Protein AF-A0A1I8D6Z5-F1 (afdb_monomer_lite)

Sequence (91 aa):
FVLTLVFIVLFYIVNFFLRVKLETKNKISAFERGFCRVGLLQNSFSIHFFIIILIFVIFDLEIVIFLGILISDLNSLLSFFILIFFVLLAI

pLDDT: mean 79.67, std 11.23, range [58.69, 96.94]

Radius of gyration: 24.92 Å; chains: 1; bounding box: 44×40×56 Å

Foldseek 3Di:
DVVVVVVVVVVVVVCVVPDDDDDDPCVPDDPPPPDDPPDDPPDPDDCVVVVVVVVVVVVVVVVVVLVVVCVVCVPPPPSVVVVVVVVVVVD

Secondary structure (DSSP, 8-state):
-HHHHHHHHHHHHHHHHH------HHHHS--STT----S-S-----HHHHHHHHHHHHHHHHHHHHHHHHHH-TT-HHHHHHHHHHHHHH-

Structure (mmCIF, N/CA/C/O backbone):
data_AF-A0A1I8D6Z5-F1
#
_entry.id   AF-A0A1I8D6Z5-F1
#
loop_
_atom_site.group_PDB
_atom_site.id
_atom_site.type_symbol
_atom_site.label_atom_id
_atom_site.label_alt_id
_atom_site.label_comp_id
_atom_site.label_asym_id
_atom_site.label_entity_id
_atom_site.label_seq_id
_atom_site.pdbx_PDB_ins_code
_atom_site.Cartn_x
_atom_site.Cartn_y
_atom_site.Cartn_z
_atom_site.occupancy
_atom_site.B_iso_or_equiv
_atom_site.auth_seq_id
_atom_site.auth_comp_id
_atom_site.auth_asym_id
_atom_site.auth_atom_id
_atom_site.pdbx_PDB_model_num
ATOM 1 N N . PHE A 1 1 ? -10.971 -20.289 -6.820 1.00 87.94 1 PHE A N 1
ATOM 2 C CA . PHE A 1 1 ? -11.614 -18.987 -6.548 1.00 87.94 1 PHE A CA 1
ATOM 3 C C . PHE A 1 1 ? -13.048 -19.125 -6.026 1.00 87.94 1 PHE A C 1
ATOM 5 O O . PHE A 1 1 ? -13.347 -18.600 -4.964 1.00 87.94 1 PHE A O 1
ATOM 12 N N . VAL A 1 2 ? -13.939 -19.873 -6.693 1.00 94.12 2 VAL A N 1
ATOM 13 C CA . VAL A 1 2 ? -15.322 -20.059 -6.194 1.00 94.12 2 VAL A CA 1
ATOM 14 C C . VAL A 1 2 ? -15.355 -20.773 -4.834 1.00 94.12 2 VAL A C 1
ATOM 16 O O . VAL A 1 2 ? -15.971 -20.285 -3.896 1.00 94.12 2 VAL A O 1
ATOM 19 N N . LEU A 1 3 ? -14.606 -21.868 -4.682 1.00 95.31 3 LEU A N 1
ATOM 20 C CA . LEU A 1 3 ? -14.531 -22.636 -3.431 1.00 95.31 3 LEU A CA 1
ATOM 21 C C . LEU A 1 3 ? -13.986 -21.814 -2.244 1.00 95.31 3 LEU A C 1
ATOM 23 O O . LEU A 1 3 ? -14.493 -21.918 -1.132 1.00 95.31 3 LEU A O 1
ATOM 27 N N . THR A 1 4 ? -13.003 -20.940 -2.480 1.00 95.31 4 THR A N 1
ATOM 28 C CA . THR A 1 4 ? -12.451 -20.049 -1.445 1.00 95.31 4 THR A CA 1
ATOM 29 C C . THR A 1 4 ? -13.464 -18.996 -1.000 1.00 95.31 4 THR A C 1
ATOM 31 O O . THR A 1 4 ? -13.586 -18.744 0.195 1.00 95.31 4 THR A O 1
ATOM 34 N N . LEU A 1 5 ? -14.239 -18.426 -1.932 1.00 96.00 5 LEU A N 1
ATOM 35 C CA . LEU A 1 5 ? -15.316 -17.486 -1.598 1.00 96.00 5 LEU A CA 1
ATOM 36 C C . LEU A 1 5 ? -16.417 -18.160 -0.775 1.00 96.00 5 LEU A C 1
ATOM 38 O O . LEU A 1 5 ? -16.863 -17.599 0.226 1.00 96.00 5 LEU A O 1
ATOM 42 N N . VAL A 1 6 ? -16.807 -19.381 -1.153 1.00 96.88 6 VAL A N 1
ATOM 43 C CA . VAL A 1 6 ? -17.805 -20.167 -0.413 1.00 96.88 6 VAL A CA 1
ATOM 44 C C . VAL A 1 6 ? -17.348 -20.408 1.025 1.00 96.88 6 VAL A C 1
ATOM 46 O O . VAL A 1 6 ? -18.132 -20.199 1.948 1.00 96.88 6 VAL A O 1
ATOM 49 N N . PHE A 1 7 ? -16.080 -20.767 1.244 1.00 96.38 7 PHE A N 1
ATOM 50 C CA . PHE A 1 7 ? -15.558 -20.957 2.598 1.00 96.38 7 PHE A CA 1
ATOM 51 C C . PHE A 1 7 ? -15.527 -19.670 3.426 1.00 96.38 7 PHE A C 1
ATOM 53 O O . PHE A 1 7 ? -15.899 -19.713 4.596 1.00 96.38 7 PHE A O 1
ATOM 60 N N . ILE A 1 8 ? -15.146 -18.526 2.845 1.00 96.94 8 ILE A N 1
ATOM 61 C CA . ILE A 1 8 ? -15.154 -17.235 3.559 1.00 96.94 8 ILE A CA 1
ATOM 62 C C . ILE A 1 8 ? -16.567 -16.902 4.049 1.00 96.94 8 ILE A C 1
ATOM 64 O O . ILE A 1 8 ? -16.757 -16.560 5.218 1.00 96.94 8 ILE A O 1
ATOM 68 N N . VAL A 1 9 ? -17.563 -17.046 3.172 1.00 96.00 9 VAL A N 1
ATOM 69 C CA . VAL A 1 9 ? -18.964 -16.770 3.510 1.00 96.00 9 VAL A CA 1
ATOM 70 C C . VAL A 1 9 ? -19.474 -17.758 4.559 1.00 96.00 9 VAL A C 1
ATOM 72 O O . VAL A 1 9 ? -20.083 -17.346 5.546 1.00 96.00 9 VAL A O 1
ATOM 75 N N . LEU A 1 10 ? -19.180 -19.048 4.394 1.00 96.50 10 LEU A N 1
ATOM 76 C CA . LEU A 1 10 ? -19.596 -20.087 5.333 1.00 96.50 10 LEU A CA 1
ATOM 77 C C . LEU A 1 10 ? -19.008 -19.847 6.728 1.00 96.50 10 LEU A C 1
ATOM 79 O O . LEU A 1 10 ? -19.751 -19.851 7.708 1.00 96.50 10 LEU A O 1
ATOM 83 N N . PHE A 1 11 ? -17.705 -19.574 6.834 1.00 95.50 11 PHE A N 1
ATOM 84 C CA . PHE A 1 11 ? -17.073 -19.297 8.125 1.00 95.50 11 PHE A CA 1
ATOM 85 C C . PHE A 1 11 ? -17.594 -18.014 8.771 1.00 95.50 11 PHE A C 1
ATOM 87 O O . PHE A 1 11 ? -17.777 -17.988 9.988 1.00 95.50 11 PHE A O 1
ATOM 94 N N . TYR A 1 12 ? -17.889 -16.977 7.983 1.00 95.31 12 TYR A N 1
ATOM 95 C CA . TYR A 1 12 ? -18.503 -15.757 8.503 1.00 95.31 12 TYR A CA 1
ATOM 96 C C . TYR A 1 12 ? -19.889 -16.029 9.107 1.00 95.31 12 TYR A C 1
ATOM 98 O O . TYR A 1 12 ? -20.175 -15.593 10.224 1.00 95.31 12 TYR A O 1
ATOM 106 N N . ILE A 1 13 ? -20.727 -16.801 8.408 1.00 95.25 13 ILE A N 1
ATOM 107 C CA . ILE A 1 13 ? -22.076 -17.163 8.864 1.00 95.25 13 ILE A CA 1
ATOM 108 C C . ILE A 1 13 ? -22.009 -18.025 10.128 1.00 95.25 13 ILE A C 1
ATOM 110 O O . ILE A 1 13 ? -22.689 -17.737 11.112 1.00 95.25 13 ILE A O 1
ATOM 114 N N . VAL A 1 14 ? -21.157 -19.051 10.138 1.00 95.81 14 VAL A N 1
ATOM 115 C CA . VAL A 1 14 ? -20.965 -19.914 11.313 1.00 95.81 14 VAL A CA 1
ATOM 116 C C . VAL A 1 14 ? -20.489 -19.095 12.516 1.00 95.81 14 VAL A C 1
ATOM 118 O O . VAL A 1 14 ? -21.040 -19.237 13.607 1.00 95.81 14 VAL A O 1
ATOM 121 N N . ASN A 1 15 ? -19.526 -18.187 12.330 1.00 93.00 15 ASN A N 1
ATOM 122 C CA . ASN A 1 15 ? -19.055 -17.308 13.403 1.00 93.00 15 ASN A CA 1
ATOM 123 C C . ASN A 1 15 ? -20.180 -16.402 13.926 1.00 93.00 15 ASN A C 1
ATOM 125 O O . ASN A 1 15 ? -20.338 -16.251 15.137 1.00 93.00 15 ASN A O 1
ATOM 129 N N . PHE A 1 16 ? -21.004 -15.853 13.030 1.00 89.81 16 PHE A N 1
ATOM 130 C CA . PHE A 1 16 ? -22.149 -15.030 13.409 1.00 89.81 16 PHE A CA 1
ATOM 131 C C . PHE A 1 16 ? -23.145 -15.786 14.297 1.00 89.81 16 PHE A C 1
ATOM 133 O O . PHE A 1 16 ? -23.590 -15.224 15.299 1.00 89.81 16 PHE A O 1
ATOM 140 N N . PHE A 1 17 ? -23.463 -17.042 13.966 1.00 91.69 17 PHE A N 1
ATOM 141 C CA . PHE A 1 17 ? -24.382 -17.865 14.759 1.00 91.69 17 PHE A CA 1
ATOM 142 C C . PHE A 1 17 ? -23.785 -18.332 16.093 1.00 91.69 17 PHE A C 1
ATOM 144 O O . PHE A 1 17 ? -24.502 -18.390 17.088 1.00 91.69 17 PHE A O 1
ATOM 151 N N . LEU A 1 18 ? -22.485 -18.635 16.141 1.00 90.88 18 LEU A N 1
ATOM 152 C CA . LEU A 1 18 ? -21.814 -19.081 17.370 1.00 90.88 18 LEU A CA 1
ATOM 153 C C . LEU A 1 18 ? -21.494 -17.932 18.343 1.00 90.88 18 LEU A C 1
ATOM 155 O O . LEU A 1 18 ? -21.220 -18.171 19.521 1.00 90.88 18 LEU A O 1
ATOM 159 N N . ARG A 1 19 ? -21.492 -16.677 17.880 1.00 83.62 19 ARG A N 1
ATOM 160 C CA . ARG A 1 19 ? -21.082 -15.528 18.694 1.00 83.62 19 ARG A CA 1
ATOM 161 C C . ARG A 1 19 ? -22.156 -15.129 19.710 1.00 83.62 19 ARG A C 1
ATOM 163 O O . ARG A 1 19 ? -23.196 -14.579 19.358 1.00 83.62 19 ARG A O 1
ATOM 170 N N . VAL A 1 20 ? -21.821 -15.234 20.996 1.00 80.69 20 VAL A N 1
ATOM 171 C CA . VAL A 1 20 ? -22.601 -14.630 22.089 1.00 80.69 20 VAL A CA 1
ATOM 172 C C . VAL A 1 20 ? -22.375 -13.111 22.113 1.00 80.69 20 VAL A C 1
ATOM 174 O O . VAL A 1 20 ? -21.278 -12.624 22.411 1.00 80.69 20 VAL A O 1
ATOM 177 N N . LYS A 1 21 ? -23.413 -12.335 21.785 1.00 75.00 21 LYS A N 1
ATOM 178 C CA . LYS A 1 21 ? -23.371 -10.864 21.791 1.00 75.00 21 LYS A CA 1
ATOM 179 C C . LYS A 1 21 ? -23.803 -10.319 23.156 1.00 75.00 21 LYS A C 1
ATOM 181 O O . LYS A 1 21 ? -24.984 -10.192 23.437 1.00 75.00 21 LYS A O 1
ATOM 186 N N . LEU A 1 22 ? -22.828 -9.972 23.996 1.00 78.12 22 LEU A N 1
ATOM 187 C CA . LEU A 1 22 ? -23.048 -9.120 25.171 1.00 78.12 22 LEU A CA 1
ATOM 188 C C . LEU A 1 22 ? -22.811 -7.664 24.764 1.00 78.12 22 LEU A C 1
ATOM 190 O O . LEU A 1 22 ? -21.666 -7.253 24.562 1.00 78.12 22 LEU A O 1
ATOM 194 N N . GLU A 1 23 ? -23.899 -6.921 24.596 1.00 73.38 23 GLU A N 1
ATOM 195 C CA . GLU A 1 23 ? -23.923 -5.535 24.125 1.00 73.38 23 GLU A CA 1
ATOM 196 C C . GLU A 1 23 ? -23.818 -4.552 25.295 1.00 73.38 23 GLU A C 1
ATOM 198 O O . GLU A 1 23 ? -24.793 -3.956 25.741 1.00 73.38 23 GLU A O 1
ATOM 203 N N . THR A 1 24 ? -22.610 -4.383 25.835 1.00 75.94 24 THR A N 1
ATOM 204 C CA . THR A 1 24 ? -22.338 -3.306 26.795 1.00 75.94 24 THR A CA 1
ATOM 205 C C . THR A 1 24 ? -21.894 -2.047 26.054 1.00 75.94 24 THR A C 1
ATOM 207 O O . THR A 1 24 ? -21.100 -2.118 25.115 1.00 75.94 24 THR A O 1
ATOM 210 N N . LYS A 1 25 ? -22.373 -0.871 26.485 1.00 73.06 25 LYS A N 1
ATOM 211 C CA . LYS A 1 25 ? -22.060 0.425 25.847 1.00 73.06 25 LYS A CA 1
ATOM 212 C C . LYS A 1 25 ? -20.551 0.642 25.652 1.00 73.06 25 LYS A C 1
ATOM 214 O O . LYS A 1 25 ? -20.136 1.043 24.572 1.00 73.06 25 LYS A O 1
ATOM 219 N N . ASN A 1 26 ? -19.738 0.260 26.639 1.00 69.81 26 ASN A N 1
ATOM 220 C CA . ASN A 1 26 ? -18.275 0.387 26.592 1.00 69.81 26 ASN A CA 1
ATOM 221 C C . ASN A 1 26 ? -17.592 -0.598 25.624 1.00 69.81 26 ASN A C 1
ATOM 223 O O . ASN A 1 26 ? -16.451 -0.376 25.235 1.00 69.81 26 ASN A O 1
ATOM 227 N N . LYS A 1 27 ? -18.261 -1.700 25.256 1.00 71.94 27 LYS A N 1
ATOM 228 C CA . LYS A 1 27 ? -17.762 -2.688 24.284 1.00 71.94 27 LYS A CA 1
ATOM 229 C C . LYS A 1 27 ? -18.161 -2.339 22.847 1.00 71.94 27 LYS A C 1
ATOM 231 O O . LYS A 1 27 ? -17.523 -2.816 21.915 1.00 71.94 27 LYS A O 1
ATOM 236 N N . ILE A 1 28 ? -19.216 -1.540 22.675 1.00 77.12 28 ILE A N 1
ATOM 237 C CA . ILE A 1 28 ? -19.701 -1.077 21.366 1.00 77.12 28 ILE A CA 1
ATOM 238 C C . ILE A 1 28 ? -19.043 0.253 20.974 1.00 77.12 28 ILE A C 1
ATOM 240 O O . ILE A 1 28 ? -18.835 0.505 19.789 1.00 77.12 28 ILE A O 1
ATOM 244 N N . SER A 1 29 ? -18.687 1.098 21.947 1.00 76.81 29 SER A N 1
ATOM 245 C CA . SER A 1 29 ? -17.949 2.339 21.699 1.00 76.81 29 SER A CA 1
ATOM 246 C C . SER A 1 29 ? -16.534 2.069 21.181 1.00 76.81 29 SER A C 1
ATOM 248 O O . SER A 1 29 ? -15.856 1.165 21.674 1.00 76.81 29 SER A O 1
ATOM 250 N N . ALA A 1 30 ? -16.062 2.892 20.240 1.00 73.62 30 ALA A N 1
ATOM 251 C CA . ALA A 1 30 ? -14.679 2.862 19.774 1.00 73.62 30 ALA A CA 1
ATOM 252 C C . ALA A 1 30 ? -13.703 3.027 20.954 1.00 73.62 30 ALA A C 1
ATOM 254 O O . ALA A 1 30 ? -13.903 3.861 21.840 1.00 73.62 30 ALA A O 1
ATOM 255 N N . PHE A 1 31 ? -12.655 2.200 20.990 1.00 69.25 31 PHE A N 1
ATOM 256 C CA . PHE A 1 31 ? -11.681 2.214 22.077 1.00 69.25 31 PHE A CA 1
ATOM 257 C C . PHE A 1 31 ? -10.777 3.446 21.963 1.00 69.25 31 PHE A C 1
ATOM 259 O O . PHE A 1 31 ? -9.756 3.435 21.283 1.00 69.25 31 PHE A O 1
ATOM 266 N N . GLU A 1 32 ? -11.167 4.521 22.637 1.00 66.38 32 GLU A N 1
ATOM 267 C CA . GLU A 1 32 ? -10.447 5.804 22.638 1.00 66.38 32 GLU A CA 1
ATOM 268 C C . GLU A 1 32 ? -9.933 6.187 24.021 1.00 66.38 32 GLU A C 1
ATOM 270 O O . GLU A 1 32 ? -9.557 7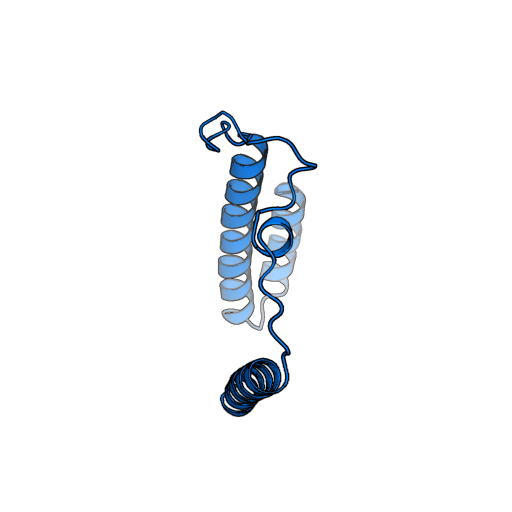.328 24.270 1.00 66.38 32 GLU A O 1
ATOM 275 N N . ARG A 1 33 ? -9.852 5.197 24.917 1.00 64.38 33 ARG A N 1
ATOM 276 C CA . ARG A 1 33 ? -9.378 5.378 26.289 1.00 64.38 33 ARG A CA 1
ATOM 277 C C . ARG A 1 33 ? -10.281 6.352 27.060 1.00 64.38 33 ARG A C 1
ATOM 279 O O . ARG A 1 33 ? -9.826 7.382 27.517 1.00 64.38 33 ARG A O 1
ATOM 286 N N . GLY A 1 34 ? -11.567 6.027 27.212 1.00 65.44 34 GLY A N 1
ATOM 287 C CA . GLY A 1 34 ? -12.484 6.678 28.169 1.00 65.44 34 GLY A CA 1
ATOM 288 C C . GLY A 1 34 ? -12.827 8.156 27.928 1.00 65.44 34 GLY A C 1
ATOM 289 O O . GLY A 1 34 ? -13.676 8.690 28.637 1.00 65.44 34 GLY A O 1
ATOM 290 N N . PHE A 1 35 ? -12.216 8.813 26.942 1.00 61.34 35 PHE A N 1
ATOM 291 C CA . PHE A 1 35 ? -12.518 10.191 26.576 1.00 61.34 35 PHE A CA 1
ATOM 292 C C . PHE A 1 35 ? -13.562 10.229 25.461 1.00 61.34 35 PHE A C 1
ATOM 294 O O . PHE A 1 35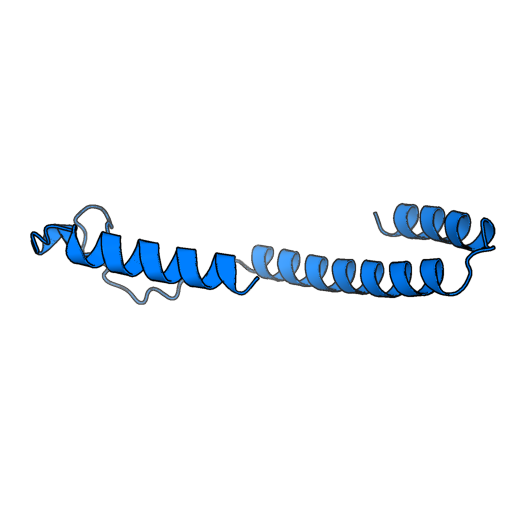 ? -13.485 9.472 24.496 1.00 61.34 35 PHE A O 1
ATOM 301 N N . CYS A 1 36 ? -14.534 11.135 2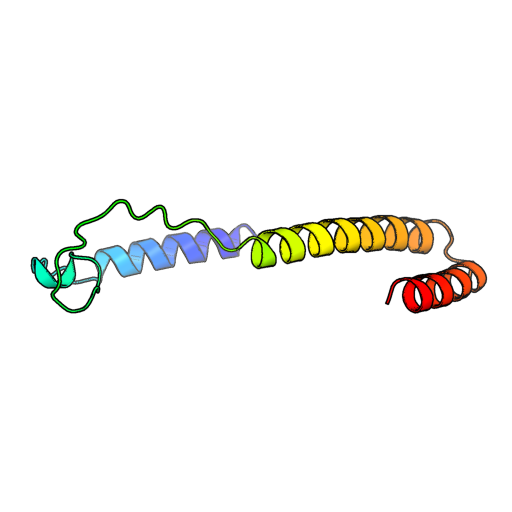5.575 1.00 65.44 36 CYS A N 1
ATOM 302 C CA . CYS A 1 36 ? -15.409 11.459 24.455 1.00 65.44 36 CYS A CA 1
ATOM 303 C C . CYS A 1 36 ? -14.574 12.214 23.416 1.00 65.44 36 CYS A C 1
ATOM 305 O O . CYS A 1 36 ? -14.020 13.265 23.743 1.00 65.44 36 CYS A O 1
ATOM 307 N N . ARG A 1 37 ? -14.466 11.709 22.181 1.00 60.78 37 ARG A N 1
ATOM 308 C CA . ARG A 1 37 ? -13.893 12.479 21.069 1.00 60.78 37 ARG A CA 1
ATOM 309 C C . ARG A 1 37 ? -14.729 13.741 20.853 1.00 60.78 37 ARG A C 1
ATOM 311 O O . ARG A 1 37 ? -15.792 13.705 20.242 1.00 60.78 37 ARG A O 1
ATOM 318 N N . VAL A 1 38 ? -14.248 14.865 21.376 1.00 58.69 38 VAL A N 1
ATOM 319 C CA . VAL A 1 38 ? -14.777 16.195 21.073 1.00 58.69 38 VAL A CA 1
ATOM 320 C C . VAL A 1 38 ? -14.006 16.708 19.860 1.00 58.69 38 VAL A C 1
ATOM 322 O O . VAL A 1 38 ? -12.968 17.346 20.001 1.00 58.69 38 VAL A O 1
ATOM 325 N N . GLY A 1 39 ? -14.459 16.356 18.657 1.00 64.06 39 GLY A N 1
ATOM 326 C CA . GLY A 1 39 ? -13.872 16.879 17.423 1.00 64.06 39 GLY A CA 1
ATOM 327 C C . GLY A 1 39 ? -14.195 16.062 16.178 1.00 64.06 39 GLY A C 1
ATOM 328 O O . GLY A 1 39 ? -14.420 14.854 16.243 1.00 64.06 39 GLY A O 1
ATOM 329 N N . LEU A 1 40 ? -14.199 16.738 15.029 1.00 64.62 40 LEU A N 1
ATOM 330 C CA . LEU A 1 40 ? -14.238 16.091 13.722 1.00 64.62 40 LEU A CA 1
ATOM 331 C C . LEU A 1 40 ? -12.993 15.208 13.579 1.00 64.62 40 LEU A C 1
ATOM 333 O O . LEU A 1 40 ? -11.868 15.676 13.718 1.00 64.62 40 LEU A O 1
ATOM 337 N N . LEU A 1 41 ? -13.199 13.935 13.245 1.00 63.19 41 LEU A N 1
ATOM 338 C CA . LEU A 1 41 ? -12.161 12.932 12.963 1.00 63.19 41 LEU A CA 1
ATOM 339 C C . LEU A 1 41 ? -11.331 13.218 11.703 1.00 63.19 41 LEU A C 1
ATOM 341 O O . LEU A 1 41 ? -10.557 12.379 11.250 1.00 63.19 41 LEU A O 1
ATOM 345 N N . GLN A 1 42 ? -11.496 14.403 11.130 1.00 65.12 42 GLN A N 1
ATOM 346 C CA . GLN A 1 42 ? -10.825 14.839 9.927 1.00 65.12 42 GLN A CA 1
ATOM 347 C C . GLN A 1 42 ? -9.561 15.602 10.311 1.00 65.12 42 GLN A C 1
ATOM 349 O O . GLN A 1 42 ? -9.426 16.797 10.064 1.00 65.12 42 GLN A O 1
ATOM 354 N N . ASN A 1 43 ? -8.625 14.894 10.942 1.00 64.56 43 ASN A N 1
ATOM 355 C CA . ASN A 1 43 ? -7.258 15.385 10.958 1.00 64.56 43 ASN A CA 1
ATOM 356 C C . ASN A 1 43 ? -6.744 15.367 9.520 1.00 64.56 43 ASN A C 1
ATOM 358 O O . ASN A 1 43 ? -6.888 14.362 8.820 1.00 64.56 43 ASN A O 1
ATOM 362 N N . SER A 1 44 ? -6.138 16.475 9.095 1.00 68.19 44 SER A N 1
ATOM 363 C CA . SER A 1 44 ? -5.402 16.539 7.838 1.00 68.19 44 SER A CA 1
ATOM 364 C C . SER A 1 44 ? -4.397 15.393 7.806 1.00 68.19 44 SER A C 1
ATOM 366 O O . SER A 1 44 ? -3.483 15.317 8.629 1.00 68.19 44 SER A O 1
ATOM 368 N N . PHE A 1 45 ? -4.621 14.458 6.889 1.00 70.31 45 PHE A N 1
ATOM 369 C CA . PHE A 1 45 ? -3.739 13.324 6.686 1.00 70.31 45 PHE A CA 1
ATOM 370 C C . PHE A 1 45 ? -2.383 13.828 6.187 1.00 70.31 45 PHE A C 1
ATOM 372 O O . PHE A 1 45 ? -2.311 14.821 5.458 1.00 70.31 45 PHE A O 1
ATOM 379 N N . SER A 1 46 ? -1.293 13.186 6.606 1.00 81.94 46 SER A N 1
ATOM 380 C CA . SER A 1 46 ? 0.028 13.666 6.219 1.00 81.94 46 SER A CA 1
ATOM 381 C C . SER A 1 46 ? 0.257 13.439 4.720 1.00 81.94 46 SER A C 1
ATOM 383 O O . SER A 1 46 ? 0.010 12.362 4.177 1.00 81.94 46 SER A O 1
ATOM 385 N N . ILE A 1 47 ? 0.763 14.474 4.047 1.00 84.81 47 ILE A N 1
ATOM 386 C CA . ILE A 1 47 ? 1.040 14.463 2.599 1.00 84.81 47 ILE A CA 1
ATOM 387 C C . ILE A 1 47 ? 2.079 13.383 2.240 1.00 84.81 47 ILE A C 1
ATOM 389 O O . ILE A 1 47 ? 2.072 12.846 1.139 1.00 84.81 47 ILE A O 1
ATOM 393 N N . HIS A 1 48 ? 2.926 12.994 3.194 1.00 88.75 48 HIS A N 1
ATOM 394 C CA . HIS A 1 48 ? 3.922 11.935 3.032 1.00 88.75 48 HIS A CA 1
ATOM 395 C C . HIS A 1 48 ? 3.309 10.612 2.553 1.00 88.75 48 HIS A C 1
ATOM 397 O O . HIS A 1 48 ? 3.831 9.995 1.630 1.00 88.75 48 HIS A O 1
ATOM 403 N N . PHE A 1 49 ? 2.170 10.197 3.110 1.00 85.38 49 PHE A N 1
ATOM 404 C CA . PHE A 1 49 ? 1.504 8.965 2.678 1.00 85.38 49 PHE A CA 1
ATOM 405 C C . PHE A 1 49 ? 0.927 9.072 1.264 1.00 85.38 49 PHE A C 1
ATOM 407 O O . PHE A 1 49 ? 0.925 8.090 0.527 1.00 85.38 49 PHE A O 1
ATOM 414 N N . PHE A 1 50 ? 0.473 10.263 0.867 1.00 88.31 50 PHE A N 1
ATOM 415 C CA . PHE A 1 50 ? 0.008 10.503 -0.496 1.00 88.31 50 PHE A CA 1
ATOM 416 C C . PHE A 1 50 ? 1.153 10.358 -1.507 1.00 88.31 50 PHE A C 1
ATOM 418 O O . PHE A 1 50 ? 0.987 9.702 -2.532 1.00 88.31 50 PHE A O 1
ATOM 425 N N . ILE A 1 51 ? 2.333 10.896 -1.187 1.00 91.88 51 ILE A N 1
ATOM 426 C CA . ILE A 1 51 ? 3.526 10.783 -2.037 1.00 91.88 51 ILE A CA 1
ATOM 427 C C . ILE A 1 51 ? 3.948 9.314 -2.195 1.00 91.88 51 ILE A C 1
ATOM 429 O O . ILE A 1 51 ? 4.260 8.894 -3.305 1.00 91.88 51 ILE A O 1
ATOM 433 N N . ILE A 1 52 ? 3.893 8.513 -1.123 1.00 92.06 52 ILE A N 1
ATOM 434 C CA . ILE A 1 52 ? 4.211 7.075 -1.187 1.00 92.06 52 ILE A CA 1
ATOM 435 C C . ILE A 1 52 ? 3.268 6.343 -2.154 1.00 92.06 52 ILE A C 1
ATOM 437 O O . ILE A 1 52 ? 3.727 5.542 -2.965 1.00 92.06 52 ILE A O 1
ATOM 441 N N . ILE A 1 53 ? 1.963 6.636 -2.108 1.00 93.12 53 ILE A N 1
ATOM 442 C CA . ILE A 1 53 ? 0.978 6.036 -3.025 1.00 93.12 53 ILE A CA 1
ATOM 443 C C . ILE A 1 53 ? 1.266 6.443 -4.473 1.00 93.12 53 ILE A C 1
ATOM 445 O O . ILE A 1 53 ? 1.188 5.613 -5.373 1.00 93.12 53 ILE A O 1
ATOM 449 N N . LEU A 1 54 ? 1.622 7.707 -4.701 1.00 92.69 54 LEU A N 1
ATOM 450 C CA . LEU A 1 54 ? 1.925 8.210 -6.038 1.00 92.69 54 LEU A CA 1
ATOM 451 C C . LEU A 1 54 ? 3.170 7.521 -6.625 1.00 92.69 54 LEU A C 1
ATOM 453 O O . LEU A 1 54 ? 3.130 7.075 -7.770 1.00 92.69 54 LEU A O 1
ATOM 457 N N . ILE A 1 55 ? 4.231 7.352 -5.828 1.00 92.00 55 ILE A N 1
ATOM 458 C CA . ILE A 1 55 ? 5.432 6.596 -6.223 1.00 92.00 55 ILE A CA 1
ATOM 459 C C . ILE A 1 55 ? 5.080 5.131 -6.524 1.00 92.00 55 ILE A C 1
ATOM 461 O O . ILE A 1 55 ? 5.517 4.599 -7.541 1.00 92.00 55 ILE A O 1
ATOM 465 N N . PHE A 1 56 ? 4.247 4.494 -5.693 1.00 92.12 56 PHE A N 1
ATOM 466 C CA . PHE A 1 56 ? 3.798 3.117 -5.919 1.00 92.12 56 PHE A CA 1
ATOM 467 C C . PHE A 1 56 ? 3.059 2.953 -7.256 1.00 92.12 56 PHE A C 1
ATOM 469 O O . PHE A 1 56 ? 3.336 2.009 -7.988 1.00 92.12 56 PHE A O 1
ATOM 476 N N . VAL A 1 57 ? 2.166 3.884 -7.607 1.00 93.25 57 VAL A N 1
ATOM 477 C CA . VAL A 1 57 ? 1.415 3.835 -8.876 1.00 93.25 57 VAL A CA 1
AT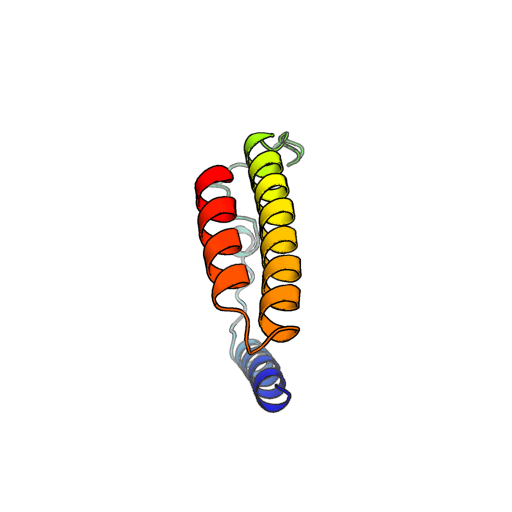OM 478 C C . VAL A 1 57 ? 2.337 3.963 -10.090 1.00 93.25 57 VAL A C 1
ATOM 480 O O . VAL A 1 57 ? 2.152 3.247 -11.072 1.00 93.25 57 VAL A O 1
ATOM 483 N N . ILE A 1 58 ? 3.326 4.860 -10.034 1.00 90.88 58 ILE A N 1
ATOM 484 C CA . ILE A 1 58 ? 4.299 5.025 -11.125 1.00 90.88 58 ILE A CA 1
ATOM 485 C C . ILE A 1 58 ? 5.122 3.743 -11.298 1.00 90.88 58 ILE A C 1
ATOM 487 O O . ILE A 1 58 ? 5.277 3.265 -12.420 1.00 90.88 58 ILE A O 1
ATOM 491 N N . PHE A 1 59 ? 5.589 3.162 -10.192 1.00 87.25 59 PHE A N 1
ATOM 492 C CA . PHE A 1 59 ? 6.384 1.937 -10.211 1.00 87.25 59 PHE A CA 1
ATOM 493 C C . PHE A 1 59 ? 5.593 0.715 -10.711 1.00 87.25 59 PHE A C 1
ATOM 495 O O . PHE A 1 59 ? 6.116 -0.092 -11.476 1.00 87.25 59 PHE A O 1
ATOM 502 N N . ASP A 1 60 ? 4.317 0.587 -10.339 1.00 89.44 60 ASP A N 1
ATOM 503 C CA . ASP A 1 60 ? 3.461 -0.509 -10.814 1.00 89.44 60 ASP A CA 1
ATOM 504 C C . ASP A 1 60 ? 3.226 -0.426 -12.336 1.00 89.44 60 ASP A C 1
ATOM 506 O O . ASP A 1 60 ? 3.306 -1.427 -13.050 1.00 89.44 60 ASP A O 1
ATOM 510 N N . LEU A 1 61 ? 3.036 0.787 -12.869 1.00 89.56 61 LEU A N 1
ATOM 511 C CA . LEU A 1 61 ? 2.899 1.015 -14.311 1.00 89.56 61 LEU A CA 1
ATOM 512 C C . LEU A 1 61 ? 4.179 0.639 -15.074 1.00 89.56 61 LEU A C 1
ATOM 514 O O . LEU A 1 61 ? 4.102 0.022 -16.141 1.00 89.56 61 LEU A O 1
ATOM 518 N N . GLU A 1 62 ? 5.346 0.969 -14.523 1.00 85.44 62 GLU A N 1
ATOM 519 C CA . GLU A 1 62 ? 6.642 0.595 -15.090 1.00 85.44 62 GLU A CA 1
ATOM 520 C C . GLU A 1 62 ? 6.793 -0.929 -15.198 1.00 85.44 62 GLU A C 1
ATOM 522 O O . GLU A 1 62 ? 7.145 -1.439 -16.266 1.00 85.44 62 GLU A O 1
ATOM 527 N N . ILE A 1 63 ? 6.431 -1.670 -14.143 1.00 84.00 63 ILE A N 1
ATOM 528 C CA . ILE A 1 63 ? 6.483 -3.140 -14.134 1.00 84.00 63 ILE A CA 1
ATOM 529 C C . ILE A 1 63 ? 5.519 -3.749 -15.165 1.00 84.00 6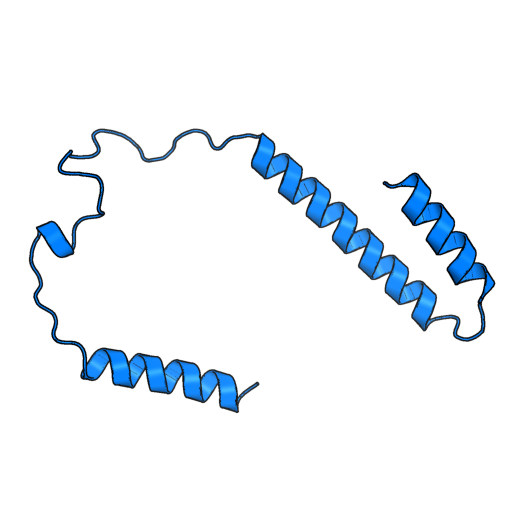3 ILE A C 1
ATOM 531 O O . ILE A 1 63 ? 5.855 -4.744 -15.814 1.00 84.00 63 ILE A O 1
ATOM 535 N N . VAL A 1 64 ? 4.328 -3.176 -15.356 1.00 87.88 64 VAL A N 1
ATOM 536 C CA . VAL A 1 64 ? 3.371 -3.679 -16.358 1.00 87.88 64 VAL A CA 1
ATOM 537 C C . VAL A 1 64 ? 3.922 -3.523 -17.779 1.00 87.88 64 VAL A C 1
ATOM 539 O O . VAL A 1 64 ? 3.864 -4.473 -18.566 1.00 87.88 64 VAL A O 1
ATOM 542 N N . ILE A 1 65 ? 4.492 -2.359 -18.109 1.00 82.12 65 ILE A N 1
ATOM 543 C CA . ILE A 1 65 ? 5.123 -2.120 -19.420 1.00 82.12 65 ILE A CA 1
ATOM 544 C C . ILE A 1 65 ? 6.323 -3.055 -19.612 1.00 82.12 65 ILE A C 1
ATOM 546 O O . ILE A 1 65 ? 6.475 -3.668 -20.671 1.00 82.12 65 ILE A O 1
ATOM 550 N N . PHE A 1 66 ? 7.133 -3.211 -18.567 1.00 74.62 66 PHE A N 1
ATOM 551 C CA . PHE A 1 66 ? 8.276 -4.117 -18.525 1.00 74.62 66 PHE A CA 1
ATOM 552 C C . PHE A 1 66 ? 7.885 -5.564 -18.851 1.00 74.62 66 PHE A C 1
ATOM 554 O O . PHE A 1 66 ? 8.490 -6.196 -19.722 1.00 74.62 66 PHE A O 1
ATOM 561 N N . LEU A 1 67 ? 6.850 -6.089 -18.187 1.00 78.88 67 LEU A N 1
ATOM 562 C CA . LEU A 1 67 ? 6.381 -7.457 -18.401 1.00 78.88 67 LEU A CA 1
ATOM 563 C C . LEU A 1 67 ? 5.868 -7.647 -19.837 1.00 78.88 67 LEU A C 1
ATOM 565 O O . LEU A 1 67 ? 6.126 -8.686 -20.444 1.00 78.88 67 LEU A O 1
ATOM 569 N N . GLY A 1 68 ? 5.196 -6.638 -20.400 1.00 81.94 68 GLY A N 1
ATOM 570 C CA . GLY A 1 68 ? 4.739 -6.658 -21.791 1.00 81.94 68 GLY A CA 1
ATOM 571 C C . GLY A 1 68 ? 5.877 -6.854 -22.798 1.00 81.94 68 GLY A C 1
ATOM 572 O O . GLY A 1 68 ? 5.753 -7.685 -23.697 1.00 81.94 68 GLY A O 1
ATOM 573 N N . ILE A 1 69 ? 6.999 -6.149 -22.611 1.00 75.75 69 ILE A N 1
ATOM 574 C CA . ILE A 1 69 ? 8.180 -6.219 -23.493 1.00 75.75 69 ILE A CA 1
ATOM 575 C C . ILE A 1 69 ? 8.898 -7.571 -23.375 1.00 75.75 69 ILE A C 1
ATOM 577 O O . ILE A 1 69 ? 9.303 -8.151 -24.383 1.00 75.75 69 ILE A O 1
ATOM 581 N N . LEU A 1 70 ? 9.034 -8.110 -22.157 1.00 73.00 70 LEU A N 1
ATOM 582 C CA . LEU A 1 70 ? 9.651 -9.428 -21.958 1.00 73.00 70 LEU A CA 1
ATOM 583 C C . LEU A 1 70 ? 8.851 -10.557 -22.615 1.00 73.00 70 LEU A C 1
ATOM 585 O O . LEU A 1 70 ? 9.435 -11.521 -23.108 1.00 73.00 70 LEU A O 1
ATOM 589 N N . ILE A 1 71 ? 7.521 -10.455 -22.609 1.00 78.62 71 ILE A N 1
ATOM 590 C CA . ILE A 1 71 ? 6.653 -11.471 -23.209 1.00 78.62 71 ILE A CA 1
ATOM 591 C C . ILE A 1 71 ? 6.655 -11.360 -24.740 1.00 78.62 71 ILE A C 1
ATOM 593 O O . ILE A 1 71 ? 6.573 -12.391 -25.410 1.00 78.62 71 ILE A O 1
ATOM 597 N N . SER A 1 72 ? 6.746 -10.148 -25.304 1.00 78.38 72 SER A N 1
ATOM 598 C CA . SER A 1 72 ? 6.666 -9.953 -26.757 1.00 78.38 72 SER A CA 1
ATOM 599 C C . SER A 1 72 ? 7.866 -10.528 -27.511 1.00 78.38 72 SER A C 1
ATOM 601 O O . SER A 1 72 ? 7.670 -11.131 -28.564 1.00 78.38 72 SER A O 1
ATOM 603 N N . ASP A 1 73 ? 9.080 -10.409 -26.964 1.00 71.38 73 ASP A N 1
ATOM 604 C CA . ASP A 1 73 ? 10.307 -10.861 -27.629 1.00 71.38 73 ASP A CA 1
ATOM 605 C C . ASP A 1 73 ? 11.035 -11.950 -26.825 1.00 71.38 73 ASP A C 1
ATOM 607 O O . ASP A 1 73 ? 12.043 -11.695 -26.161 1.00 71.38 73 ASP A O 1
ATOM 611 N N . LEU A 1 74 ? 10.583 -13.204 -26.967 1.00 61.06 74 LEU A N 1
ATOM 612 C CA . LEU A 1 74 ? 11.166 -14.393 -26.312 1.00 61.06 74 LEU A CA 1
ATOM 613 C C . LEU A 1 74 ? 12.655 -14.647 -26.638 1.00 61.06 74 LEU A C 1
ATOM 615 O O . LEU A 1 74 ? 13.302 -15.438 -25.957 1.00 61.06 74 LEU A O 1
ATOM 619 N N . ASN A 1 75 ? 13.209 -13.987 -27.661 1.00 64.75 75 ASN A N 1
ATOM 620 C CA . ASN A 1 75 ? 14.598 -14.153 -28.108 1.00 64.75 75 ASN A CA 1
ATOM 621 C C . ASN A 1 75 ? 15.538 -13.004 -27.691 1.00 64.75 75 ASN A C 1
ATOM 623 O O . ASN A 1 75 ? 16.692 -12.960 -28.123 1.00 64.75 75 ASN A O 1
ATOM 627 N N . SER A 1 76 ? 15.077 -12.046 -26.884 1.00 66.31 76 SER A N 1
ATOM 628 C CA . SER A 1 76 ? 15.813 -10.797 -26.661 1.00 66.31 76 SER A CA 1
ATOM 629 C C . SER A 1 76 ? 16.534 -10.742 -25.305 1.00 66.31 76 SER A C 1
ATOM 631 O O . SER A 1 76 ? 16.150 -10.021 -24.393 1.00 66.31 76 SER A O 1
ATOM 633 N N . LEU A 1 77 ? 17.689 -11.414 -25.192 1.00 70.19 77 LEU A N 1
ATOM 634 C CA . LEU A 1 77 ? 18.645 -11.163 -24.090 1.00 70.19 77 LEU A CA 1
ATOM 635 C C . LEU A 1 77 ? 19.021 -9.671 -23.981 1.00 70.19 77 LEU A C 1
ATOM 637 O O . LEU A 1 77 ? 19.316 -9.166 -22.904 1.00 70.19 77 LEU A O 1
ATOM 641 N N . LEU A 1 78 ? 18.988 -8.954 -25.105 1.00 73.19 78 LEU A N 1
ATOM 642 C CA . LEU A 1 78 ? 19.311 -7.534 -25.192 1.00 73.19 78 LEU A CA 1
ATOM 643 C C . LEU A 1 78 ? 18.231 -6.646 -24.544 1.00 73.19 78 LEU A C 1
ATOM 645 O O . LEU A 1 78 ? 18.582 -5.670 -23.883 1.00 73.19 78 LEU A O 1
ATOM 649 N N . SER A 1 79 ? 16.944 -7.011 -24.648 1.00 73.44 79 SER A N 1
ATOM 650 C CA . SER A 1 79 ? 15.876 -6.289 -23.939 1.00 73.44 79 SER A CA 1
ATOM 651 C C . SER A 1 79 ? 16.049 -6.446 -22.428 1.00 73.44 79 SER A C 1
ATOM 653 O O . SER A 1 79 ? 15.998 -5.455 -21.711 1.00 73.44 79 SER A O 1
ATOM 655 N N . PHE A 1 80 ? 16.417 -7.640 -21.953 1.00 73.44 80 PHE A N 1
ATOM 656 C CA . PHE A 1 80 ? 16.729 -7.897 -20.545 1.00 73.44 80 PHE A CA 1
ATOM 657 C C . PHE A 1 80 ? 17.901 -7.046 -20.008 1.00 73.44 80 PHE A C 1
ATOM 659 O O . PHE A 1 80 ? 17.835 -6.544 -18.885 1.00 73.44 80 PHE A O 1
ATOM 666 N N . PHE A 1 81 ? 18.953 -6.813 -20.802 1.00 76.38 81 PHE A N 1
ATOM 667 C CA . PHE A 1 81 ? 20.060 -5.935 -20.392 1.00 76.38 81 PHE A CA 1
ATOM 668 C C . PHE A 1 81 ? 19.684 -4.447 -20.376 1.00 76.38 81 PHE A C 1
ATOM 670 O O . PHE A 1 81 ? 20.056 -3.741 -19.437 1.00 76.38 81 PHE A O 1
ATOM 677 N N . ILE A 1 82 ? 18.922 -3.971 -21.369 1.00 75.06 82 ILE A N 1
ATOM 678 C CA . ILE A 1 82 ? 18.378 -2.598 -21.374 1.00 75.06 82 ILE A CA 1
ATOM 679 C C . ILE A 1 82 ? 17.470 -2.382 -20.153 1.00 75.06 82 ILE A C 1
ATOM 681 O O . ILE A 1 82 ? 17.494 -1.322 -19.531 1.00 75.06 82 ILE A O 1
ATOM 685 N N . LEU A 1 83 ? 16.729 -3.419 -19.768 1.00 70.12 83 LEU A N 1
ATOM 686 C CA . LEU A 1 83 ? 15.836 -3.430 -18.619 1.00 70.12 83 LEU A CA 1
ATOM 687 C C . LEU A 1 83 ? 16.569 -3.322 -17.273 1.00 70.12 83 LEU A C 1
ATOM 689 O O . LEU A 1 83 ? 16.194 -2.495 -16.444 1.00 70.12 83 LEU A O 1
ATOM 693 N N . ILE A 1 84 ? 17.642 -4.090 -17.058 1.00 75.12 84 ILE A N 1
ATOM 694 C CA . ILE A 1 84 ? 18.460 -3.976 -15.834 1.00 75.12 84 ILE A CA 1
ATOM 695 C C . ILE A 1 84 ? 19.074 -2.578 -15.705 1.00 75.12 84 ILE A C 1
ATOM 697 O O . ILE A 1 84 ? 19.128 -2.025 -14.608 1.00 75.12 84 ILE A O 1
ATOM 701 N N . PHE A 1 85 ? 19.514 -1.992 -16.820 1.00 77.19 85 PHE A N 1
ATOM 702 C CA . PHE A 1 85 ? 20.073 -0.643 -16.827 1.00 77.19 85 PHE A CA 1
ATOM 703 C C . PHE A 1 85 ? 19.026 0.430 -16.4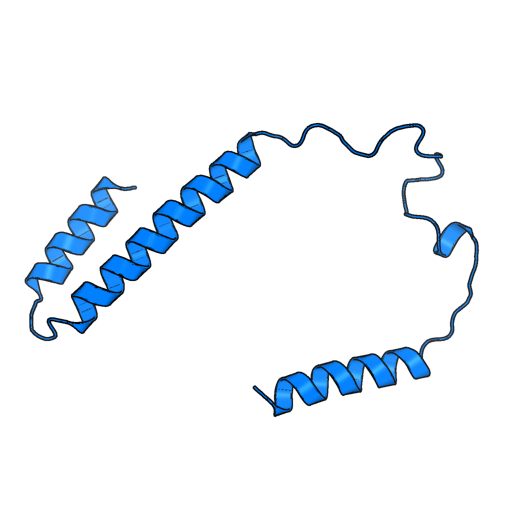93 1.00 77.19 85 PHE A C 1
ATOM 705 O O . PHE A 1 85 ? 19.325 1.354 -15.742 1.00 77.19 85 PHE A O 1
ATOM 712 N N . PHE A 1 86 ? 17.797 0.295 -17.001 1.00 74.62 86 PHE A N 1
ATOM 713 C CA . PHE A 1 86 ? 16.707 1.224 -16.696 1.00 74.62 86 PHE A CA 1
ATOM 714 C C . PHE A 1 86 ? 16.308 1.182 -15.214 1.00 74.62 86 PHE A C 1
ATOM 716 O O . PHE A 1 86 ? 16.237 2.226 -14.573 1.00 74.62 86 PHE A O 1
ATOM 723 N N . VAL A 1 87 ? 16.164 -0.018 -14.642 1.00 74.50 87 VAL A N 1
ATOM 724 C CA . VAL A 1 87 ? 15.840 -0.191 -13.215 1.00 74.50 87 VAL A CA 1
ATOM 725 C C . VAL A 1 87 ? 16.953 0.353 -12.310 1.00 74.50 87 VAL A C 1
ATOM 727 O O . VAL A 1 87 ? 16.664 0.979 -11.296 1.00 74.50 87 VAL A O 1
ATOM 730 N N . LEU A 1 88 ? 18.226 0.179 -12.685 1.00 75.94 88 LEU A N 1
ATOM 731 C CA . LEU A 1 88 ? 19.366 0.764 -11.961 1.00 75.94 88 LEU A CA 1
ATOM 732 C C . LEU A 1 88 ? 19.419 2.297 -12.015 1.00 75.94 88 LEU A C 1
ATOM 734 O O . LEU A 1 88 ? 20.030 2.895 -11.140 1.00 75.94 88 LEU A O 1
ATOM 738 N N . LEU A 1 89 ? 18.845 2.918 -13.048 1.00 73.81 89 LEU A N 1
ATOM 739 C CA . LEU A 1 89 ? 18.747 4.377 -13.169 1.00 73.81 89 LEU A CA 1
ATOM 740 C C . LEU A 1 89 ? 17.532 4.957 -12.436 1.00 73.81 89 LEU A C 1
ATOM 742 O O . LEU A 1 89 ? 17.561 6.129 -12.064 1.00 73.81 89 LEU A O 1
ATOM 746 N N . ALA A 1 90 ? 16.456 4.179 -12.309 1.00 67.00 90 ALA A N 1
ATOM 747 C CA . ALA A 1 90 ? 15.211 4.603 -11.672 1.00 67.00 90 ALA A CA 1
ATOM 748 C C . ALA A 1 90 ? 15.260 4.516 -10.133 1.00 67.00 90 ALA A C 1
ATOM 750 O O . ALA A 1 90 ? 14.520 5.234 -9.457 1.00 67.00 90 ALA A O 1
ATOM 751 N N . ILE A 1 91 ? 16.121 3.640 -9.601 1.00 63.03 91 ILE A N 1
ATOM 752 C CA . ILE A 1 91 ? 16.473 3.511 -8.174 1.00 63.03 91 ILE A CA 1
ATOM 753 C C . ILE A 1 91 ? 17.528 4.553 -7.796 1.00 63.03 91 ILE A C 1
ATOM 755 O O . ILE A 1 91 ? 17.370 5.165 -6.714 1.00 63.03 91 ILE A O 1
#